Protein AF-A0A5C6BJ66-F1 (afdb_monomer_lite)

InterPro domains:
  IPR011040 Sialidase [PF13088] (2-115)
  IPR036278 Sialidase superfamily [SSF50939] (2-124)

pLDDT: mean 95.07, std 5.29, range [71.56, 98.81]

Radius of gyration: 14.82 Å;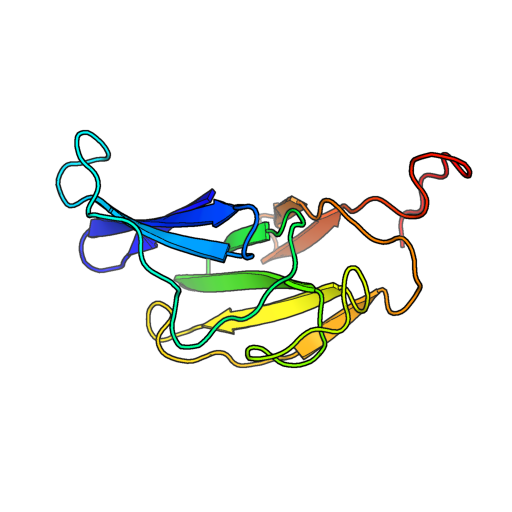 chains: 1; bounding box: 34×29×41 Å

Foldseek 3Di:
DWEQDPVRKIKDWDADQQGTWIWIDPPNPPDIDDIDRDQQADAHNADWEWYQAPVRKIKTWGADLGRHDHDHQAFTFIWIDPPRSPDTDGSHRPDGDPQKGDWYWDADPVRDIDIDIDHPVVPDVDDDDD

Sequence (130 aa):
MIVERKDGVLWMLARTRRGIMETFSKDDGHTWSTPVDPPEIRHPNARFHFRRLASGRILLVKHGDRIDAHDGRFKLSAWLSDDEGKSWKGGLVIEDRQGVSYPDGFQAPDGTIYISYDRYRATDGEILLT

Structure (mmCIF, N/CA/C/O backbone):
data_AF-A0A5C6BJ66-F1
#
_entry.id   AF-A0A5C6BJ66-F1
#
loop_
_atom_site.group_PDB
_atom_site.id
_atom_site.type_symbol
_atom_site.label_atom_id
_atom_site.label_alt_id
_atom_site.label_comp_id
_atom_site.label_asym_id
_atom_site.label_entity_id
_atom_site.label_seq_id
_atom_site.pdbx_PDB_ins_code
_atom_site.Cartn_x
_atom_site.Cartn_y
_atom_site.Cartn_z
_atom_site.occupancy
_atom_site.B_iso_or_equiv
_atom_site.auth_seq_id
_atom_site.auth_comp_id
_atom_site.auth_asym_id
_atom_site.auth_atom_id
_atom_site.pdbx_PDB_model_num
ATOM 1 N N . MET A 1 1 ? -3.767 7.957 1.063 1.00 90.56 1 MET A N 1
ATOM 2 C CA . MET A 1 1 ? -4.954 7.072 1.043 1.00 90.56 1 MET A CA 1
ATOM 3 C C . MET A 1 1 ? -5.269 6.689 2.467 1.00 90.56 1 MET A C 1
ATOM 5 O O . MET A 1 1 ? -4.336 6.624 3.259 1.00 90.56 1 MET A O 1
ATOM 9 N N . ILE A 1 2 ? -6.545 6.494 2.783 1.00 97.50 2 ILE A N 1
ATOM 10 C CA . ILE A 1 2 ? -7.027 6.317 4.153 1.00 97.50 2 ILE A CA 1
ATOM 11 C C . ILE A 1 2 ? -7.733 4.966 4.255 1.00 97.50 2 ILE A C 1
ATOM 13 O O . ILE A 1 2 ? -8.458 4.578 3.339 1.00 97.50 2 ILE A O 1
ATOM 17 N N . VAL A 1 3 ? -7.524 4.273 5.367 1.00 98.00 3 VAL A N 1
ATOM 18 C CA . VAL A 1 3 ? -8.310 3.117 5.792 1.00 98.00 3 VAL A CA 1
ATOM 19 C C . VAL A 1 3 ? -8.799 3.378 7.208 1.00 98.00 3 VAL A C 1
ATOM 21 O O . VAL A 1 3 ? -8.012 3.741 8.075 1.00 98.00 3 VAL A O 1
ATOM 24 N N . GLU A 1 4 ? -10.087 3.169 7.451 1.00 98.19 4 GLU A N 1
ATOM 25 C CA . GLU A 1 4 ? -10.622 3.109 8.808 1.00 98.19 4 GLU A CA 1
ATOM 26 C C . GLU A 1 4 ? -10.237 1.773 9.450 1.00 98.19 4 GLU A C 1
ATOM 28 O O . GLU A 1 4 ? -10.413 0.697 8.855 1.00 98.19 4 GLU A O 1
ATOM 33 N N . ARG A 1 5 ? -9.645 1.842 10.640 1.00 97.44 5 ARG A N 1
ATOM 34 C CA . ARG A 1 5 ? -9.279 0.690 11.461 1.00 97.44 5 ARG A CA 1
ATOM 35 C C . ARG A 1 5 ? -10.494 0.115 12.181 1.00 97.44 5 ARG A C 1
ATOM 37 O O . ARG A 1 5 ? -11.500 0.788 12.360 1.00 97.44 5 ARG A O 1
ATOM 44 N N . LYS A 1 6 ? -10.398 -1.133 12.647 1.00 97.06 6 LYS A N 1
ATOM 45 C CA . LYS A 1 6 ? -11.488 -1.783 13.414 1.00 97.06 6 LYS A CA 1
ATOM 46 C C . LYS A 1 6 ? -11.873 -1.045 14.705 1.00 97.06 6 LYS A C 1
ATOM 48 O O . LYS A 1 6 ? -12.953 -1.280 15.229 1.00 97.06 6 LYS A O 1
ATOM 53 N N . ASP A 1 7 ? -10.985 -0.202 15.223 1.00 97.06 7 ASP A N 1
ATOM 54 C CA . ASP A 1 7 ? -11.193 0.641 16.403 1.00 97.06 7 ASP A CA 1
ATOM 55 C C . ASP A 1 7 ? -11.734 2.047 16.061 1.00 97.06 7 ASP A C 1
ATOM 57 O O . ASP A 1 7 ? -11.792 2.898 16.944 1.00 97.06 7 ASP A O 1
ATOM 61 N N . GLY A 1 8 ? -12.116 2.303 14.802 1.00 97.69 8 GLY A N 1
ATOM 62 C CA . GLY A 1 8 ? -12.633 3.593 14.323 1.00 97.69 8 GLY A CA 1
ATOM 63 C C . GLY A 1 8 ? -11.552 4.631 14.004 1.00 97.69 8 GLY A C 1
ATOM 64 O O . GLY A 1 8 ? -11.852 5.709 13.503 1.00 97.69 8 GLY A O 1
ATOM 65 N N . VAL A 1 9 ? -10.271 4.333 14.253 1.00 98.50 9 VAL A N 1
ATOM 66 C CA . VAL A 1 9 ? -9.173 5.257 13.932 1.00 98.50 9 VAL A CA 1
ATOM 67 C C . VAL A 1 9 ? -8.954 5.296 12.420 1.00 98.50 9 VAL A C 1
ATOM 69 O O . VAL A 1 9 ? -8.728 4.262 11.786 1.00 98.50 9 VAL A O 1
ATOM 72 N N . LEU A 1 10 ? -8.926 6.489 11.829 1.00 98.75 10 LEU A N 1
ATOM 73 C CA . LEU A 1 10 ? -8.530 6.648 10.433 1.00 98.75 10 LEU A CA 1
ATOM 74 C C . LEU A 1 10 ? -7.008 6.570 10.325 1.00 98.75 10 LEU A C 1
ATOM 76 O O . LEU A 1 10 ? -6.290 7.374 10.916 1.00 98.75 10 LEU A O 1
ATOM 80 N N . TRP A 1 11 ? -6.506 5.624 9.541 1.00 98.62 11 TRP A N 1
ATOM 81 C CA . TRP A 1 11 ? -5.089 5.480 9.229 1.00 98.62 11 TRP A CA 1
ATOM 82 C C . TRP A 1 11 ? -4.818 5.954 7.808 1.00 98.62 11 TRP A C 1
ATOM 84 O O . TRP A 1 11 ? -5.327 5.390 6.837 1.00 98.62 11 TRP A O 1
ATOM 94 N N . MET A 1 12 ? -4.000 6.994 7.677 1.00 98.56 12 MET A N 1
ATOM 95 C CA . MET A 1 12 ? -3.538 7.489 6.393 1.00 98.56 12 MET A CA 1
ATOM 96 C C . MET A 1 12 ? -2.113 7.031 6.122 1.00 98.56 12 MET A C 1
ATOM 98 O O . MET A 1 12 ? -1.209 7.273 6.916 1.00 98.56 12 MET A O 1
ATOM 102 N N . LEU A 1 13 ? -1.906 6.500 4.922 1.00 98.31 13 LEU A N 1
ATOM 103 C CA . LEU A 1 13 ? -0.594 6.423 4.298 1.00 98.31 13 LEU A CA 1
ATOM 104 C C . LEU A 1 13 ? -0.467 7.528 3.243 1.00 98.31 13 LEU A C 1
ATOM 106 O O . LEU A 1 13 ? -1.305 7.648 2.335 1.00 98.31 13 LEU A O 1
ATOM 110 N N . ALA A 1 14 ? 0.595 8.325 3.340 1.00 97.69 14 ALA A N 1
ATOM 111 C CA . ALA A 1 14 ? 0.877 9.454 2.461 1.00 97.69 14 ALA A CA 1
ATOM 112 C C . ALA A 1 14 ? 2.225 9.289 1.747 1.00 97.69 14 ALA A C 1
ATOM 114 O O . ALA A 1 14 ? 3.217 8.852 2.328 1.00 97.69 14 ALA A O 1
ATOM 115 N N . ARG A 1 15 ? 2.270 9.667 0.466 1.00 97.31 15 ARG A N 1
ATOM 116 C CA . ARG A 1 15 ? 3.512 9.718 -0.312 1.00 97.31 15 ARG A CA 1
ATOM 117 C C . ARG A 1 15 ? 4.299 10.971 0.061 1.00 97.31 15 ARG A C 1
ATOM 119 O O . ARG A 1 15 ? 3.766 12.075 -0.001 1.00 97.31 15 ARG A O 1
ATOM 126 N N . THR A 1 16 ? 5.587 10.810 0.321 1.00 96.12 16 THR A N 1
ATOM 127 C CA . THR A 1 16 ? 6.533 11.899 0.586 1.00 96.12 16 THR A CA 1
ATOM 128 C C . THR A 1 16 ? 7.790 11.752 -0.276 1.00 96.12 16 THR A C 1
ATOM 130 O O . THR A 1 16 ? 7.935 10.799 -1.046 1.00 96.12 16 THR A O 1
ATOM 133 N N . ARG A 1 17 ? 8.739 12.690 -0.142 1.00 94.75 17 ARG A N 1
ATOM 134 C CA . ARG A 1 17 ? 10.058 12.566 -0.786 1.00 94.75 17 ARG A CA 1
ATOM 135 C C . ARG A 1 17 ? 10.885 11.390 -0.257 1.00 94.75 17 ARG A C 1
ATOM 137 O O . ARG A 1 17 ? 11.732 10.907 -0.998 1.00 94.75 17 ARG A O 1
ATOM 144 N N . ARG A 1 18 ? 10.622 10.933 0.973 1.00 91.25 18 ARG A N 1
ATOM 145 C CA . ARG A 1 18 ? 11.334 9.825 1.632 1.00 91.25 18 ARG A CA 1
ATOM 146 C C . ARG A 1 18 ? 10.679 8.457 1.420 1.00 91.25 18 ARG A C 1
ATOM 148 O O . ARG A 1 18 ? 11.261 7.456 1.806 1.00 91.25 18 ARG A O 1
ATOM 155 N N . GLY A 1 19 ? 9.498 8.417 0.803 1.00 95.69 19 GLY A N 1
ATOM 156 C CA . GLY A 1 19 ? 8.694 7.204 0.677 1.00 95.69 19 GLY A CA 1
ATOM 157 C C . GLY A 1 19 ? 7.316 7.373 1.300 1.00 95.69 19 GLY A C 1
ATOM 158 O O . GLY A 1 19 ? 6.745 8.467 1.256 1.00 95.69 19 GLY A O 1
ATOM 159 N N . ILE A 1 20 ? 6.774 6.296 1.860 1.00 97.75 20 ILE A N 1
ATOM 160 C CA . ILE A 1 20 ? 5.504 6.323 2.593 1.00 97.75 20 ILE A CA 1
ATOM 161 C C . ILE A 1 20 ? 5.748 6.830 4.012 1.00 97.75 20 ILE A C 1
ATOM 163 O O . ILE A 1 20 ? 6.668 6.371 4.674 1.00 97.75 20 ILE A O 1
ATOM 167 N N . MET A 1 21 ? 4.892 7.737 4.473 1.00 98.12 21 MET A N 1
ATOM 168 C CA . MET A 1 21 ? 4.730 8.061 5.889 1.00 98.12 21 MET A CA 1
ATOM 169 C C . MET A 1 21 ? 3.301 7.742 6.325 1.00 98.12 21 MET A C 1
ATOM 171 O O . MET A 1 21 ? 2.383 7.755 5.496 1.00 98.12 21 MET A O 1
ATOM 175 N N . GLU A 1 22 ? 3.113 7.485 7.613 1.00 98.25 22 GLU A N 1
ATOM 176 C CA . GLU A 1 22 ? 1.813 7.234 8.220 1.00 98.25 22 GLU A CA 1
ATOM 177 C C . GLU A 1 22 ? 1.393 8.327 9.199 1.00 98.25 22 GLU A C 1
ATOM 179 O O . GLU A 1 22 ? 2.220 8.965 9.849 1.00 98.25 22 GLU A O 1
ATOM 184 N N . THR A 1 23 ? 0.086 8.541 9.297 1.00 98.62 23 THR A N 1
ATOM 185 C CA . THR A 1 23 ? -0.543 9.411 10.292 1.00 98.62 23 THR A CA 1
ATOM 186 C C . THR A 1 23 ? -1.944 8.898 10.618 1.00 98.62 23 THR A C 1
ATOM 188 O O . THR A 1 23 ? -2.551 8.172 9.824 1.00 98.62 23 THR A O 1
ATOM 191 N N . PHE A 1 24 ? -2.448 9.249 11.798 1.00 98.69 24 PHE A N 1
ATOM 192 C CA . PHE A 1 24 ? -3.707 8.749 12.331 1.00 98.69 24 PHE A CA 1
ATOM 193 C C . PHE A 1 24 ? -4.616 9.897 12.757 1.00 98.69 24 PHE A C 1
ATOM 195 O O . PHE A 1 24 ? -4.144 10.872 13.342 1.00 98.69 24 PHE A O 1
ATOM 202 N N . SER A 1 25 ? -5.915 9.742 12.525 1.00 98.81 25 SER A N 1
ATOM 203 C CA . SER A 1 25 ? -6.956 10.606 13.078 1.00 98.81 25 SER A CA 1
ATOM 204 C C . SER A 1 25 ? -7.880 9.792 13.980 1.00 98.81 25 SER A C 1
ATOM 206 O O . SER A 1 25 ? -8.234 8.655 13.666 1.00 98.81 25 SER A O 1
ATOM 208 N N . LYS A 1 26 ? -8.242 10.381 15.122 1.00 98.69 26 LYS A N 1
ATOM 209 C CA . LYS A 1 26 ? -9.171 9.812 16.116 1.00 98.69 26 LYS A CA 1
ATOM 210 C C . LYS A 1 26 ? -10.480 10.605 16.208 1.00 98.69 26 LYS A C 1
ATOM 212 O O . LYS A 1 26 ? -11.254 10.399 17.133 1.00 98.69 26 LYS A O 1
ATOM 217 N N . ASP A 1 27 ? -10.660 11.554 15.301 1.00 98.38 27 ASP A N 1
ATOM 218 C CA . ASP A 1 27 ? -11.717 12.558 15.287 1.00 98.38 27 ASP A CA 1
ATOM 219 C C . ASP A 1 27 ? -12.231 12.749 13.854 1.00 98.38 27 ASP A C 1
ATOM 221 O O . ASP A 1 27 ? -12.291 13.862 13.343 1.00 98.38 27 ASP A O 1
ATOM 225 N N . ASP A 1 28 ? -12.532 11.641 13.171 1.00 97.31 28 ASP A N 1
ATOM 226 C CA . ASP A 1 28 ? -13.151 11.621 11.837 1.00 97.31 28 ASP A CA 1
ATOM 227 C C . ASP A 1 28 ? -12.420 12.452 10.763 1.00 97.31 28 ASP A C 1
ATOM 229 O O . ASP A 1 28 ? -13.001 12.935 9.792 1.00 97.31 28 ASP A O 1
ATOM 233 N N . GLY A 1 29 ? -11.103 12.595 10.909 1.00 98.06 29 GLY A N 1
ATOM 234 C CA . GLY A 1 29 ? -10.235 13.301 9.971 1.00 98.06 29 GLY A CA 1
ATOM 235 C C . GLY A 1 29 ? -10.080 14.795 10.245 1.00 98.06 29 GLY A C 1
ATOM 236 O O . GLY A 1 29 ? -9.420 15.465 9.443 1.00 98.06 29 GLY A O 1
ATOM 237 N N . HIS A 1 30 ? -10.633 15.322 11.345 1.00 98.25 30 HIS A N 1
ATOM 238 C CA . HIS A 1 30 ? -10.481 16.728 11.728 1.00 98.25 30 HIS A CA 1
ATOM 239 C C . HIS A 1 30 ? -9.033 17.077 12.082 1.00 98.25 30 HIS A C 1
ATOM 241 O O . HIS A 1 30 ? -8.518 18.104 11.631 1.00 98.25 30 HIS A O 1
ATOM 247 N N . THR A 1 31 ? -8.356 16.219 12.846 1.00 98.62 31 THR A N 1
ATOM 248 C CA . THR A 1 31 ? -6.939 16.368 13.177 1.00 98.62 31 THR A CA 1
ATOM 249 C C . THR A 1 31 ? -6.167 15.083 12.913 1.00 98.62 31 THR A C 1
ATOM 251 O O . THR A 1 31 ? -6.710 13.982 12.867 1.00 98.62 31 THR A O 1
ATOM 254 N N . TRP A 1 32 ? -4.861 15.234 12.698 1.00 98.75 32 TRP A N 1
ATOM 255 C CA . TRP A 1 32 ? -3.966 14.142 12.336 1.00 98.75 32 TRP A CA 1
ATOM 256 C C . TRP A 1 32 ? -2.728 14.181 13.223 1.00 98.75 32 TRP A C 1
ATOM 258 O O . TRP A 1 32 ? -2.182 15.252 13.499 1.00 98.75 32 TRP A O 1
ATOM 268 N N . SER A 1 33 ? -2.269 13.015 13.670 1.00 98.69 33 SER A N 1
ATOM 269 C CA . SER A 1 33 ? -1.033 12.899 14.439 1.00 98.69 33 SER A CA 1
ATOM 270 C C . SER A 1 33 ? 0.173 13.349 13.612 1.00 98.69 33 SER A C 1
ATOM 272 O O . SER A 1 33 ? 0.170 13.259 12.381 1.00 98.69 33 SER A O 1
ATOM 274 N N . THR A 1 34 ? 1.253 13.762 14.278 1.00 98.38 34 THR A N 1
ATOM 275 C CA . THR A 1 34 ? 2.535 14.004 13.604 1.00 98.38 34 THR A CA 1
ATOM 276 C C . THR A 1 34 ? 2.904 12.793 12.738 1.00 98.38 34 THR A C 1
ATOM 278 O O . THR A 1 34 ? 2.932 11.678 13.267 1.00 98.38 34 THR A O 1
ATOM 281 N N . PRO A 1 35 ? 3.154 12.971 11.426 1.00 97.94 35 PRO A N 1
ATOM 282 C CA . PRO A 1 35 ?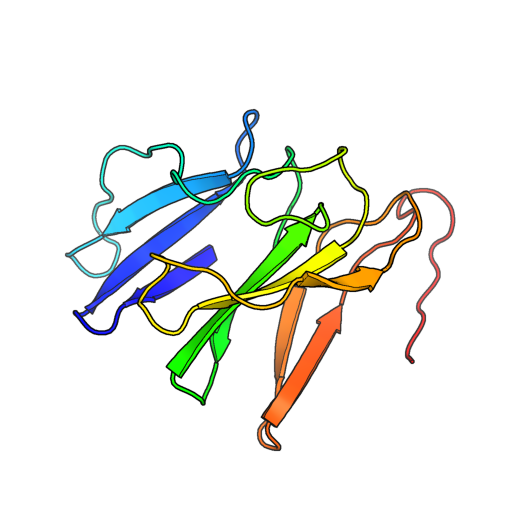 3.473 11.852 10.553 1.00 97.94 35 PRO A CA 1
ATOM 283 C C . PRO A 1 35 ? 4.796 11.183 10.927 1.00 97.94 35 PRO A C 1
ATOM 285 O O . PRO A 1 35 ? 5.780 11.869 11.217 1.00 97.94 35 PRO A O 1
ATOM 288 N N . VAL A 1 36 ? 4.844 9.856 10.842 1.00 97.88 36 VAL A N 1
ATOM 289 C CA . VAL A 1 36 ? 6.040 9.041 11.114 1.00 97.88 36 VAL A CA 1
ATOM 290 C C . VAL A 1 36 ? 6.317 8.072 9.967 1.00 97.88 36 VAL A C 1
ATOM 292 O O . VAL A 1 36 ? 5.463 7.849 9.110 1.00 97.88 36 VAL A O 1
ATOM 295 N N . ASP A 1 37 ? 7.527 7.519 9.912 1.00 96.50 37 ASP A N 1
ATOM 296 C CA . ASP A 1 37 ? 7.832 6.435 8.979 1.00 96.50 37 ASP A CA 1
ATOM 297 C C . ASP A 1 37 ? 7.188 5.134 9.500 1.00 96.50 37 ASP A C 1
ATOM 299 O O . ASP A 1 37 ? 7.460 4.755 10.643 1.00 96.50 37 ASP A O 1
ATOM 303 N N . PRO A 1 38 ? 6.355 4.430 8.708 1.00 96.19 38 PRO A N 1
ATOM 304 C CA . PRO A 1 38 ? 5.816 3.141 9.119 1.00 96.19 38 PRO A CA 1
ATOM 305 C C . PRO A 1 38 ? 6.976 2.143 9.279 1.00 96.19 38 PRO A C 1
ATOM 307 O O . PRO A 1 38 ? 7.812 2.025 8.372 1.00 96.19 38 PRO A O 1
ATOM 310 N N . PRO A 1 39 ? 7.071 1.415 10.402 1.00 93.50 39 PRO A N 1
ATOM 311 C CA . PRO A 1 39 ? 8.223 0.556 10.674 1.00 93.50 39 PRO A CA 1
ATOM 312 C C . PRO A 1 39 ? 8.349 -0.589 9.660 1.00 93.50 39 PRO A C 1
ATOM 314 O O . PRO A 1 39 ? 9.452 -0.853 9.186 1.00 93.50 39 PRO A O 1
ATOM 317 N N . GLU A 1 40 ? 7.220 -1.179 9.257 1.00 96.38 40 GLU A N 1
ATOM 318 C CA . GLU A 1 40 ? 7.162 -2.388 8.422 1.00 96.38 40 GLU A CA 1
ATOM 319 C C . GLU A 1 40 ? 7.309 -2.131 6.916 1.00 96.38 40 GLU A C 1
ATOM 321 O O . GLU A 1 40 ? 7.571 -3.055 6.149 1.00 96.38 40 GLU A O 1
ATOM 326 N N . ILE A 1 41 ? 7.099 -0.890 6.460 1.00 97.62 41 ILE A N 1
ATOM 327 C CA . ILE A 1 41 ? 6.938 -0.586 5.033 1.00 97.62 41 ILE A CA 1
ATOM 328 C C . ILE A 1 41 ? 8.095 0.283 4.545 1.00 97.62 41 ILE A C 1
ATOM 330 O O . ILE A 1 41 ? 8.354 1.374 5.066 1.00 97.62 41 ILE A O 1
ATOM 334 N N . ARG A 1 42 ? 8.756 -0.154 3.470 1.00 97.62 42 ARG A N 1
ATOM 335 C CA . ARG A 1 42 ? 9.640 0.701 2.664 1.00 97.62 42 ARG A CA 1
ATOM 336 C C . ARG A 1 42 ? 9.096 0.816 1.253 1.00 97.62 42 ARG A C 1
ATOM 338 O O . ARG A 1 42 ? 8.686 -0.163 0.638 1.00 97.62 42 ARG A O 1
ATOM 345 N N . HIS A 1 43 ? 9.087 2.038 0.732 1.00 97.44 43 HIS A N 1
ATOM 346 C CA . HIS A 1 43 ? 8.549 2.341 -0.593 1.00 97.44 43 HIS A CA 1
ATOM 347 C C . HIS A 1 43 ? 9.258 3.569 -1.178 1.00 97.44 43 HIS A C 1
ATOM 349 O O . HIS A 1 43 ? 9.535 4.503 -0.423 1.00 97.44 43 HIS A O 1
ATOM 355 N N . PRO A 1 44 ? 9.536 3.619 -2.493 1.00 96.19 44 PRO A N 1
ATOM 356 C CA . PRO A 1 44 ? 10.155 4.782 -3.118 1.00 96.19 44 PRO A CA 1
ATOM 357 C C . PRO A 1 44 ? 9.213 5.996 -3.123 1.00 96.19 44 PRO A C 1
ATOM 359 O O . PRO A 1 44 ? 8.030 5.919 -2.796 1.00 96.19 44 PRO A O 1
ATOM 362 N N . ASN A 1 45 ? 9.701 7.140 -3.608 1.00 95.62 45 ASN A N 1
ATOM 363 C CA . ASN A 1 45 ? 8.855 8.291 -3.937 1.00 95.62 45 ASN A CA 1
ATOM 364 C C . ASN A 1 45 ? 7.975 7.995 -5.179 1.00 95.62 45 ASN A C 1
ATOM 366 O O . ASN A 1 45 ? 8.219 8.475 -6.297 1.00 95.62 45 ASN A O 1
ATOM 370 N N . ALA A 1 46 ? 6.940 7.180 -4.983 1.00 94.88 46 ALA A N 1
ATOM 371 C CA . ALA A 1 46 ? 5.958 6.763 -5.976 1.00 94.88 46 ALA A CA 1
ATOM 372 C C . ALA A 1 46 ? 4.571 6.617 -5.336 1.00 94.88 46 ALA A C 1
ATOM 374 O O . ALA A 1 46 ? 4.443 6.456 -4.123 1.00 94.88 46 ALA A O 1
ATOM 375 N N . ARG A 1 47 ? 3.513 6.683 -6.150 1.00 95.88 47 ARG A N 1
ATOM 376 C CA . ARG A 1 47 ? 2.164 6.317 -5.696 1.00 95.88 47 ARG A CA 1
ATOM 377 C C . ARG A 1 47 ? 2.115 4.809 -5.403 1.00 95.88 47 ARG A C 1
ATOM 379 O O . ARG A 1 47 ? 2.882 4.040 -5.973 1.00 95.88 47 ARG A O 1
ATOM 386 N N . PHE A 1 48 ? 1.226 4.442 -4.498 1.00 97.62 48 PHE A N 1
ATOM 387 C CA . PHE A 1 48 ? 0.882 3.090 -4.062 1.00 97.62 48 PHE A CA 1
ATOM 388 C C . PHE A 1 48 ? -0.656 3.002 -4.036 1.00 97.62 48 PHE A C 1
ATOM 390 O O . PHE A 1 48 ? -1.309 4.031 -4.237 1.00 97.62 48 PHE A O 1
ATOM 397 N N . HIS A 1 49 ? -1.229 1.822 -3.794 1.00 98.19 49 HIS A N 1
ATOM 398 C CA . HIS A 1 49 ? -2.669 1.640 -3.562 1.00 98.19 49 HIS A CA 1
ATOM 399 C C . HIS A 1 49 ? -2.899 1.000 -2.186 1.00 98.19 49 HIS A C 1
ATOM 401 O O . HIS A 1 49 ? -2.158 0.103 -1.799 1.00 98.19 49 HIS A O 1
ATOM 407 N N . PHE A 1 50 ? -3.875 1.486 -1.419 1.00 98.25 50 PHE A N 1
ATOM 408 C CA . PHE A 1 50 ? -4.081 1.094 -0.023 1.00 98.25 50 PHE A CA 1
ATOM 409 C C . PHE A 1 50 ? -5.565 1.155 0.338 1.00 98.25 50 PHE A C 1
ATOM 411 O O . PHE A 1 50 ? -6.162 2.232 0.261 1.00 98.25 50 PHE A O 1
ATOM 418 N N . ARG A 1 51 ? -6.161 0.016 0.713 1.00 97.44 51 ARG A N 1
ATOM 419 C CA . ARG A 1 51 ? -7.596 -0.068 1.031 1.00 97.44 51 ARG A CA 1
ATOM 420 C C . ARG A 1 51 ? -7.954 -1.239 1.937 1.00 97.44 51 ARG A C 1
ATOM 422 O O . ARG A 1 51 ? -7.256 -2.248 1.962 1.00 97.44 51 ARG A O 1
ATOM 429 N N . ARG A 1 52 ? -9.119 -1.163 2.582 1.00 98.00 52 ARG A N 1
ATOM 430 C CA . ARG A 1 52 ? -9.773 -2.333 3.180 1.00 98.00 52 ARG A CA 1
ATOM 431 C C . ARG A 1 52 ? -10.565 -3.099 2.112 1.00 98.00 52 ARG A C 1
ATOM 433 O O . ARG A 1 52 ? -11.188 -2.500 1.229 1.00 98.00 52 ARG A O 1
ATOM 440 N N . LEU A 1 53 ? -10.498 -4.423 2.178 1.00 97.94 53 LEU A N 1
ATOM 441 C CA . LEU A 1 53 ? -11.275 -5.352 1.357 1.00 97.94 53 LEU A CA 1
ATOM 442 C C . LEU A 1 53 ? -12.540 -5.792 2.102 1.00 97.94 53 LEU A C 1
ATOM 444 O O . LEU A 1 53 ? -12.583 -5.741 3.330 1.00 97.94 53 LEU A O 1
ATOM 448 N N . ALA A 1 54 ? -13.525 -6.329 1.380 1.00 97.62 54 ALA A N 1
ATOM 449 C CA . ALA A 1 54 ? -14.756 -6.883 1.956 1.00 97.62 54 ALA A CA 1
ATOM 450 C C . ALA A 1 54 ? -14.489 -8.003 2.981 1.00 97.62 54 ALA A C 1
ATOM 452 O O . ALA A 1 54 ? -15.242 -8.177 3.930 1.00 97.62 54 ALA A O 1
ATOM 453 N N . SER A 1 55 ? -13.363 -8.717 2.848 1.00 96.94 55 SER A N 1
ATOM 454 C CA . SER A 1 55 ? -12.911 -9.708 3.842 1.00 96.94 55 SER A CA 1
ATOM 455 C C . SER A 1 55 ? -12.446 -9.111 5.180 1.00 96.94 55 SER A C 1
ATOM 457 O O . SER A 1 55 ? -12.047 -9.849 6.075 1.00 96.94 55 SER A O 1
ATOM 459 N N . GLY A 1 56 ? -12.396 -7.784 5.304 1.00 97.38 56 GLY A N 1
ATOM 460 C CA . GLY A 1 56 ? -11.854 -7.075 6.461 1.00 97.38 56 GLY A CA 1
ATOM 461 C C . GLY A 1 56 ? -10.330 -6.929 6.458 1.00 97.38 56 GLY A C 1
ATOM 462 O O . GLY A 1 56 ? -9.814 -6.138 7.241 1.00 97.38 56 GLY A O 1
ATOM 463 N N . ARG A 1 57 ? -9.603 -7.627 5.577 1.00 98.06 57 ARG A N 1
ATOM 464 C CA . ARG A 1 57 ? -8.149 -7.464 5.390 1.00 98.06 57 ARG A CA 1
ATOM 465 C C . ARG A 1 57 ? -7.809 -6.136 4.715 1.00 98.06 57 ARG A C 1
ATOM 467 O O . ARG A 1 57 ? -8.605 -5.611 3.934 1.00 98.06 57 ARG A O 1
ATOM 474 N N . ILE A 1 58 ? -6.613 -5.626 4.978 1.00 98.56 58 ILE A N 1
ATOM 475 C CA . ILE A 1 58 ? -6.063 -4.436 4.323 1.00 98.56 58 ILE A CA 1
ATOM 476 C C . ILE A 1 58 ? -5.181 -4.885 3.157 1.00 98.56 58 ILE A C 1
ATOM 478 O O . ILE A 1 58 ? -4.291 -5.707 3.346 1.00 98.56 58 ILE A O 1
ATOM 482 N N . LEU A 1 59 ? -5.429 -4.346 1.966 1.00 98.50 59 LEU A N 1
ATOM 483 C CA . LEU A 1 59 ? -4.606 -4.510 0.773 1.00 98.50 59 LEU A CA 1
ATOM 484 C C . LEU A 1 59 ? -3.657 -3.319 0.633 1.00 98.50 59 LEU A C 1
ATOM 486 O O . LEU A 1 59 ? -4.106 -2.171 0.628 1.00 98.50 59 LEU A O 1
ATOM 490 N N . LEU A 1 60 ? -2.372 -3.606 0.439 1.00 98.56 60 LEU A N 1
ATOM 491 C CA . LEU A 1 60 ? -1.355 -2.655 0.003 1.00 98.56 60 LEU A CA 1
ATOM 492 C C . LEU A 1 60 ? -0.755 -3.132 -1.318 1.00 98.56 60 LEU A C 1
ATOM 494 O O . LEU A 1 60 ? -0.238 -4.242 -1.406 1.00 98.56 60 LEU A O 1
ATOM 498 N N . VAL A 1 61 ? -0.773 -2.266 -2.326 1.00 98.38 61 VAL A N 1
ATOM 499 C CA . VAL A 1 61 ? -0.015 -2.442 -3.564 1.00 98.38 61 VAL A CA 1
ATOM 500 C C . VAL A 1 61 ? 1.108 -1.414 -3.591 1.00 98.38 61 VAL A C 1
ATOM 502 O O . VAL A 1 61 ? 0.847 -0.207 -3.610 1.00 98.38 61 VAL A O 1
ATOM 505 N N . LYS A 1 62 ? 2.355 -1.883 -3.582 1.00 97.44 62 LYS A N 1
ATOM 506 C CA . LYS A 1 62 ? 3.575 -1.059 -3.498 1.00 97.44 62 LYS A CA 1
ATOM 507 C C . LYS A 1 62 ? 4.656 -1.565 -4.452 1.00 97.44 62 LYS A C 1
ATOM 509 O O . LYS A 1 62 ? 4.535 -2.647 -5.014 1.00 97.44 62 LYS A O 1
ATOM 514 N N . HIS A 1 63 ? 5.727 -0.793 -4.617 1.00 97.31 63 HIS A N 1
ATOM 515 C CA . HIS A 1 63 ? 6.915 -1.224 -5.362 1.00 97.31 63 HIS A CA 1
ATOM 516 C C . HIS A 1 63 ? 7.852 -2.042 -4.475 1.00 97.31 63 HIS A C 1
ATOM 518 O O . HIS A 1 63 ? 7.982 -1.743 -3.290 1.00 97.31 63 HIS A O 1
ATOM 524 N N . GLY A 1 64 ? 8.524 -3.040 -5.042 1.00 96.00 64 GLY A N 1
ATOM 525 C CA . GLY A 1 64 ? 9.388 -4.002 -4.355 1.00 96.00 64 GLY A CA 1
ATOM 526 C C . GLY A 1 64 ? 8.672 -5.314 -4.027 1.00 96.00 64 GLY A C 1
ATOM 527 O O . GLY A 1 64 ? 7.497 -5.312 -3.676 1.00 96.00 64 GLY A O 1
ATOM 528 N N . ASP A 1 65 ? 9.390 -6.430 -4.092 1.00 95.44 65 ASP A N 1
ATOM 529 C CA . ASP A 1 65 ? 8.935 -7.796 -3.766 1.00 95.44 65 ASP A CA 1
ATOM 530 C C . ASP A 1 65 ? 9.108 -8.178 -2.288 1.00 95.44 65 ASP A C 1
ATOM 532 O O . ASP A 1 65 ? 8.772 -9.286 -1.880 1.00 95.44 65 ASP A O 1
ATOM 536 N N . ARG A 1 66 ? 9.563 -7.236 -1.461 1.00 97.12 66 ARG A N 1
ATOM 537 C CA . ARG A 1 66 ? 9.582 -7.334 0.001 1.00 97.12 66 ARG A CA 1
ATOM 538 C C . ARG A 1 66 ? 8.825 -6.170 0.617 1.00 97.12 66 ARG A C 1
ATOM 540 O O . ARG A 1 66 ? 8.865 -5.071 0.071 1.00 97.12 66 ARG A O 1
ATOM 547 N N . ILE A 1 67 ? 8.153 -6.373 1.747 1.00 97.50 67 ILE A N 1
ATOM 548 C CA . ILE A 1 67 ? 7.413 -5.295 2.428 1.00 97.50 67 ILE A CA 1
ATOM 549 C C . ILE A 1 67 ? 8.351 -4.173 2.918 1.00 97.50 67 ILE A C 1
ATOM 551 O O . ILE A 1 67 ? 8.043 -2.989 2.770 1.00 97.50 67 ILE A O 1
ATOM 555 N N . ASP A 1 68 ? 9.539 -4.562 3.382 1.00 97.19 68 ASP A N 1
ATOM 556 C CA . ASP A 1 68 ? 10.555 -3.745 4.048 1.00 97.19 68 ASP A CA 1
ATOM 557 C C . ASP A 1 68 ? 11.676 -3.262 3.111 1.00 97.19 68 ASP A C 1
ATOM 559 O O . ASP A 1 68 ? 12.666 -2.696 3.571 1.00 97.19 68 ASP A O 1
ATOM 563 N N . ALA A 1 69 ? 11.554 -3.470 1.797 1.00 96.81 69 ALA A N 1
ATOM 564 C CA . ALA A 1 69 ? 12.563 -3.050 0.828 1.00 96.81 69 ALA A CA 1
ATOM 565 C C . ALA A 1 69 ? 11.966 -2.735 -0.553 1.00 96.81 69 ALA A C 1
ATOM 567 O O . ALA A 1 69 ? 10.858 -3.148 -0.901 1.00 96.81 69 ALA A O 1
ATOM 568 N N . HIS A 1 70 ? 12.733 -2.005 -1.363 1.00 95.69 70 HIS A N 1
ATOM 569 C CA . HIS A 1 70 ? 12.415 -1.728 -2.760 1.00 95.69 70 HIS A CA 1
ATOM 570 C C . HIS A 1 70 ? 13.683 -1.460 -3.573 1.00 95.69 70 HIS A C 1
ATOM 572 O O . HIS A 1 70 ? 14.691 -1.020 -3.024 1.00 95.69 70 HIS A O 1
ATOM 578 N N . ASP A 1 71 ? 13.575 -1.566 -4.896 1.00 94.06 71 ASP A N 1
ATOM 579 C CA . ASP A 1 71 ? 14.615 -1.156 -5.849 1.00 94.06 71 ASP A CA 1
ATOM 580 C C . ASP A 1 71 ? 14.080 -0.078 -6.811 1.00 94.06 71 ASP A C 1
ATOM 582 O O . ASP A 1 71 ? 13.984 -0.234 -8.026 1.00 94.06 71 ASP A O 1
ATOM 586 N N . GLY A 1 72 ? 13.577 1.016 -6.233 1.00 93.25 72 GLY A N 1
ATOM 587 C CA . GLY A 1 72 ? 12.939 2.091 -6.983 1.00 93.25 72 GLY A CA 1
ATOM 588 C C . GLY A 1 72 ? 11.562 1.693 -7.519 1.00 93.25 72 GLY A C 1
ATOM 589 O O . GLY A 1 72 ? 10.809 0.968 -6.872 1.00 93.25 72 GLY A O 1
ATOM 590 N N . ARG A 1 73 ? 11.196 2.220 -8.693 1.00 93.19 73 ARG A N 1
ATOM 591 C CA . ARG A 1 73 ? 9.890 1.979 -9.336 1.00 93.19 73 ARG A CA 1
ATOM 592 C C . ARG A 1 73 ? 9.896 0.676 -10.137 1.00 93.19 73 ARG A C 1
ATOM 594 O O . ARG A 1 73 ? 9.692 0.676 -11.350 1.00 93.19 73 ARG A O 1
ATOM 601 N N . PHE A 1 74 ? 10.163 -0.413 -9.430 1.00 93.06 74 PHE A N 1
ATOM 602 C CA . PHE A 1 74 ? 10.298 -1.761 -9.964 1.00 93.06 74 PHE A CA 1
ATOM 603 C C . PHE A 1 74 ? 9.499 -2.751 -9.111 1.00 93.06 74 PHE A C 1
ATOM 605 O O . PHE A 1 74 ? 9.341 -2.525 -7.908 1.00 93.06 74 PHE A O 1
ATOM 612 N N . LYS A 1 75 ? 8.991 -3.821 -9.735 1.00 94.38 75 LYS A N 1
ATOM 613 C CA . LYS A 1 75 ? 8.183 -4.880 -9.103 1.00 94.38 75 LYS A CA 1
ATOM 614 C C . LYS A 1 75 ? 6.980 -4.345 -8.328 1.00 94.38 75 LYS A C 1
ATOM 616 O O . LYS A 1 75 ? 7.041 -4.161 -7.113 1.00 94.38 75 LYS A O 1
ATOM 621 N N . LEU A 1 76 ? 5.877 -4.091 -9.021 1.00 97.19 76 LEU A N 1
ATOM 622 C CA . LEU A 1 76 ? 4.621 -3.749 -8.363 1.00 97.19 76 LEU A CA 1
ATOM 623 C C . LEU A 1 76 ? 4.033 -5.018 -7.734 1.00 97.19 76 LEU A C 1
ATOM 625 O O . LEU A 1 76 ? 3.809 -5.999 -8.438 1.00 97.19 76 LEU A O 1
ATOM 629 N N . SER A 1 77 ? 3.797 -5.020 -6.424 1.00 97.94 77 SER A N 1
ATOM 630 C CA . SER A 1 77 ? 3.375 -6.217 -5.692 1.00 97.94 77 SER A CA 1
ATOM 631 C C . SER A 1 77 ? 2.238 -5.951 -4.709 1.00 97.94 77 SER A C 1
ATOM 633 O O . SER A 1 77 ? 2.116 -4.849 -4.166 1.00 97.94 77 SER A O 1
ATOM 635 N N . ALA A 1 78 ? 1.408 -6.972 -4.480 1.00 98.38 78 ALA A N 1
ATOM 636 C CA . ALA A 1 78 ? 0.280 -6.952 -3.552 1.00 98.38 78 ALA A CA 1
ATOM 637 C C . ALA A 1 78 ? 0.587 -7.662 -2.225 1.00 98.38 78 ALA A C 1
ATOM 639 O O . ALA A 1 78 ? 1.126 -8.775 -2.188 1.00 98.38 78 ALA A O 1
ATOM 640 N N . TRP A 1 79 ? 0.152 -7.024 -1.140 1.00 98.62 79 TRP A N 1
ATOM 641 C CA . TRP A 1 79 ? 0.322 -7.458 0.243 1.00 98.62 79 TRP A CA 1
ATOM 642 C C . TRP A 1 79 ? -0.995 -7.348 1.001 1.00 98.62 79 TRP A C 1
ATOM 644 O O . TRP A 1 79 ? -1.758 -6.401 0.804 1.00 98.62 79 TRP A O 1
ATOM 654 N N . LEU A 1 80 ? -1.242 -8.299 1.895 1.00 98.50 80 LEU A N 1
ATOM 655 C CA . LEU A 1 80 ? -2.415 -8.340 2.755 1.00 98.50 80 LEU A CA 1
ATOM 656 C C . LEU A 1 80 ?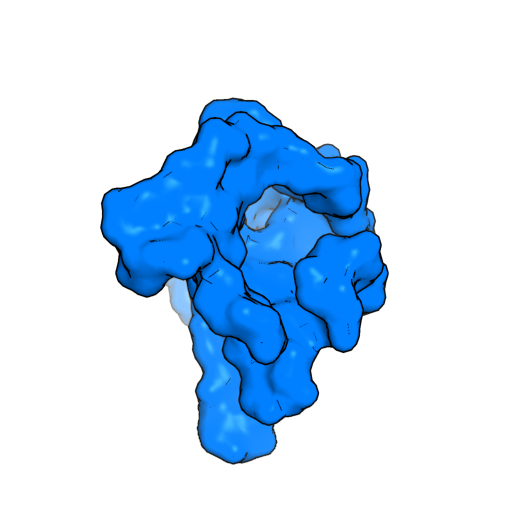 -2.005 -8.276 4.222 1.00 98.50 80 LEU A C 1
ATOM 658 O O . LEU A 1 80 ? -1.107 -9.000 4.644 1.00 98.50 80 LEU A O 1
ATOM 662 N N . SER A 1 81 ? -2.721 -7.478 5.003 1.00 98.50 81 SER A N 1
ATOM 663 C CA . SER A 1 81 ? -2.662 -7.503 6.464 1.00 98.50 81 SER A CA 1
ATOM 664 C C . SER A 1 81 ? -4.018 -7.919 7.035 1.00 98.50 81 SER A C 1
ATOM 666 O O . SER A 1 81 ? -5.071 -7.440 6.596 1.00 98.50 81 SER A O 1
ATOM 668 N N . ASP A 1 82 ? -3.999 -8.834 8.002 1.00 98.12 82 ASP A N 1
ATOM 669 C CA . ASP A 1 82 ? -5.152 -9.280 8.794 1.00 98.12 82 ASP A CA 1
ATOM 670 C C . ASP A 1 82 ? -5.148 -8.724 10.234 1.00 98.12 82 ASP A C 1
ATOM 672 O O . ASP A 1 82 ? -6.108 -8.937 10.980 1.00 98.12 82 ASP A O 1
ATOM 676 N N . ASP A 1 83 ? -4.125 -7.945 10.598 1.00 97.62 83 ASP A N 1
ATOM 677 C CA . ASP A 1 83 ? -3.829 -7.471 11.955 1.00 97.62 83 ASP A CA 1
ATOM 678 C C . ASP A 1 83 ? -3.664 -5.941 12.059 1.00 97.62 83 ASP A C 1
ATOM 680 O O . ASP A 1 83 ? -2.926 -5.433 12.906 1.00 97.62 83 ASP A O 1
ATOM 684 N N . GLU A 1 84 ? -4.404 -5.200 11.228 1.00 97.31 84 GLU A N 1
ATOM 685 C CA . GLU A 1 84 ? -4.421 -3.727 11.199 1.00 97.31 84 GLU A CA 1
ATOM 686 C C . GLU A 1 84 ? -3.050 -3.103 10.871 1.00 97.31 84 GLU A C 1
ATOM 688 O O . GLU A 1 84 ? -2.686 -2.057 11.404 1.00 97.31 84 GLU A O 1
ATOM 693 N N . GLY A 1 85 ? -2.299 -3.739 9.968 1.00 96.56 85 GLY A N 1
ATOM 694 C CA . GLY A 1 85 ? -1.044 -3.225 9.417 1.00 96.56 85 GLY A CA 1
ATOM 695 C C . GLY A 1 85 ? 0.216 -3.591 10.197 1.00 96.56 85 GLY A C 1
ATOM 696 O O . GLY A 1 85 ? 1.292 -3.133 9.815 1.00 96.56 85 GLY A O 1
ATOM 697 N N . LYS A 1 86 ? 0.097 -4.400 11.259 1.00 96.19 86 LYS A N 1
ATOM 698 C CA . LYS A 1 86 ? 1.234 -4.829 12.092 1.00 96.19 86 LYS A CA 1
ATOM 699 C C . LYS A 1 86 ? 2.114 -5.856 11.389 1.00 96.19 86 LYS A C 1
ATOM 701 O O . LYS A 1 86 ? 3.319 -5.861 11.603 1.00 96.19 86 LYS A O 1
ATOM 706 N N . SER A 1 87 ? 1.529 -6.715 10.561 1.00 97.75 87 SER A N 1
ATOM 707 C CA . SER A 1 87 ? 2.252 -7.649 9.708 1.00 97.75 87 SER A CA 1
ATOM 708 C C . SER A 1 87 ? 1.614 -7.745 8.326 1.00 97.75 87 SER A C 1
ATOM 710 O O . SER A 1 87 ? 0.442 -7.418 8.113 1.00 97.75 87 SER A O 1
ATOM 712 N N . TRP A 1 88 ? 2.422 -8.181 7.361 1.00 98.38 88 TRP A N 1
ATOM 713 C CA . TRP A 1 88 ? 2.049 -8.243 5.955 1.00 98.38 88 TRP A CA 1
ATOM 714 C C . TRP A 1 88 ? 2.396 -9.609 5.373 1.00 98.38 88 TRP A C 1
ATOM 716 O O . TRP A 1 88 ? 3.523 -10.087 5.486 1.00 98.38 88 TRP A O 1
ATOM 726 N N . LYS A 1 89 ? 1.416 -10.233 4.723 1.00 97.25 89 LYS A N 1
ATOM 727 C CA . LYS A 1 89 ? 1.526 -11.518 4.025 1.00 97.25 89 LYS A CA 1
ATOM 728 C C . LYS A 1 89 ? 1.353 -11.292 2.526 1.00 97.25 89 LYS A C 1
ATOM 730 O O . LYS A 1 89 ? 0.621 -10.394 2.113 1.00 97.25 89 LYS A O 1
ATOM 735 N N . GLY A 1 90 ? 1.974 -12.129 1.703 1.00 93.00 90 GLY A N 1
ATOM 736 C CA . GLY A 1 90 ? 1.871 -12.036 0.246 1.00 93.00 90 GLY A CA 1
ATOM 737 C C . GLY A 1 90 ? 3.207 -11.699 -0.402 1.00 93.00 90 GLY A C 1
ATOM 738 O O . GLY A 1 90 ? 4.190 -12.385 -0.137 1.00 93.00 90 GLY A O 1
ATOM 739 N N . GLY A 1 91 ? 3.216 -10.693 -1.278 1.00 91.44 91 GLY A N 1
ATOM 740 C CA . GLY A 1 91 ? 4.320 -10.444 -2.210 1.00 91.44 91 GLY A CA 1
ATOM 741 C C . GLY A 1 91 ? 4.032 -10.960 -3.619 1.00 91.44 91 GLY A C 1
ATOM 742 O O . GLY A 1 91 ? 4.958 -11.243 -4.374 1.00 91.44 91 GLY A O 1
ATOM 743 N N . LEU A 1 92 ? 2.748 -11.078 -3.987 1.00 96.94 92 LEU A N 1
ATOM 744 C CA . LEU A 1 92 ? 2.352 -11.381 -5.360 1.00 96.94 92 LEU A CA 1
ATOM 745 C C . LEU A 1 92 ? 2.815 -10.233 -6.258 1.00 96.94 92 LEU A C 1
ATOM 747 O O . LEU A 1 92 ? 2.273 -9.132 -6.166 1.00 96.94 92 LEU A O 1
ATOM 751 N N . VAL A 1 93 ? 3.811 -10.483 -7.103 1.00 96.75 93 VAL A N 1
ATOM 752 C CA . VAL A 1 93 ? 4.270 -9.515 -8.101 1.00 96.75 93 VAL A CA 1
ATOM 753 C C . VAL A 1 93 ? 3.231 -9.460 -9.219 1.00 96.75 93 VAL A C 1
ATOM 755 O O . VAL A 1 93 ? 3.018 -10.440 -9.922 1.00 96.75 93 VAL A O 1
ATOM 758 N N . ILE A 1 94 ? 2.559 -8.316 -9.332 1.00 95.12 94 ILE A N 1
ATOM 759 C CA . ILE A 1 94 ? 1.549 -8.015 -10.357 1.00 95.12 94 ILE A CA 1
ATOM 760 C C . ILE A 1 94 ? 2.239 -7.659 -11.674 1.00 95.12 94 ILE A C 1
ATOM 762 O O . ILE A 1 94 ? 1.743 -7.967 -12.751 1.00 95.12 94 ILE A O 1
ATOM 766 N N . GLU A 1 95 ? 3.376 -6.975 -11.576 1.00 93.50 95 GLU A N 1
ATOM 767 C CA . GLU A 1 95 ? 4.119 -6.473 -12.719 1.00 93.50 95 GLU A CA 1
ATOM 768 C C . GLU A 1 95 ? 5.601 -6.395 -12.350 1.00 93.50 95 GLU A C 1
ATOM 770 O O . GLU A 1 95 ? 5.977 -5.726 -11.380 1.00 93.50 95 GLU A O 1
ATOM 775 N N . ASP A 1 96 ? 6.439 -7.081 -13.118 1.00 93.50 96 ASP A N 1
ATOM 776 C CA . ASP A 1 96 ? 7.878 -7.202 -12.895 1.00 93.50 96 ASP A CA 1
ATOM 777 C C . ASP A 1 96 ? 8.708 -6.395 -13.897 1.00 93.50 96 ASP A C 1
ATOM 779 O O . ASP A 1 96 ? 9.928 -6.339 -13.763 1.00 93.50 96 ASP A O 1
ATOM 783 N N . ARG A 1 97 ? 8.085 -5.722 -14.869 1.00 89.94 97 ARG A N 1
ATOM 784 C CA . ARG A 1 97 ? 8.794 -4.866 -15.820 1.00 89.94 97 ARG A CA 1
ATOM 785 C C . ARG A 1 97 ? 9.123 -3.498 -15.210 1.00 89.94 97 ARG A C 1
ATOM 787 O O . ARG A 1 97 ? 8.570 -3.057 -14.203 1.00 89.94 97 ARG A O 1
ATOM 794 N N . GLN A 1 98 ? 10.054 -2.784 -15.841 1.00 88.19 98 GLN A N 1
ATOM 795 C CA . GLN A 1 98 ? 10.419 -1.426 -15.432 1.00 88.19 98 GLN A CA 1
ATOM 796 C C . GLN A 1 98 ? 9.398 -0.374 -15.885 1.00 88.19 98 GLN A C 1
ATOM 798 O O . GLN A 1 98 ? 8.577 -0.607 -16.775 1.00 88.19 98 GLN A O 1
ATOM 803 N N . GLY A 1 99 ? 9.497 0.817 -15.286 1.00 86.94 99 GLY A N 1
ATOM 804 C CA . GLY A 1 99 ? 8.716 1.989 -15.689 1.00 86.94 99 GLY A CA 1
ATOM 805 C C . GLY A 1 99 ? 7.286 2.000 -15.156 1.00 86.94 99 GLY A C 1
ATOM 806 O O . GLY A 1 99 ? 6.462 2.758 -15.662 1.00 86.94 99 GLY A O 1
ATOM 807 N N . VAL A 1 100 ? 6.998 1.174 -14.151 1.00 91.31 100 VAL A N 1
ATOM 808 C CA . VAL A 1 100 ? 5.651 0.938 -13.624 1.00 91.31 100 VAL A CA 1
ATOM 809 C C . VAL A 1 100 ? 5.340 1.930 -12.523 1.00 91.31 100 VAL A C 1
ATOM 811 O O . VAL A 1 100 ? 6.176 2.192 -11.651 1.00 91.31 100 VAL A O 1
ATOM 814 N N . SER A 1 101 ? 4.147 2.511 -12.521 1.00 91.44 101 SER A N 1
ATOM 815 C CA . SER A 1 101 ? 3.803 3.527 -11.535 1.00 91.44 101 SER A CA 1
ATOM 816 C C . SER A 1 101 ? 2.300 3.712 -11.357 1.00 91.44 101 SER A C 1
ATOM 818 O O . SER A 1 101 ? 1.508 3.209 -12.137 1.00 91.44 101 SER A O 1
ATOM 820 N N . TYR A 1 102 ? 1.924 4.461 -10.318 1.00 94.69 102 TYR A N 1
ATOM 821 C CA . TYR A 1 102 ? 0.550 4.922 -10.102 1.00 94.69 102 TYR A CA 1
ATOM 822 C C . TYR A 1 102 ? -0.502 3.802 -10.060 1.00 94.69 102 TYR A C 1
ATOM 824 O O . TYR A 1 102 ? -1.531 3.923 -10.714 1.00 94.69 102 TYR A O 1
ATOM 832 N N . PRO A 1 103 ? -0.293 2.749 -9.241 1.00 96.31 103 PRO A N 1
ATOM 833 C CA . PRO A 1 103 ? -1.351 1.782 -9.015 1.00 96.31 103 PRO A CA 1
ATOM 834 C C . PRO A 1 103 ? -2.582 2.467 -8.415 1.00 96.31 103 PRO A C 1
ATOM 836 O O . PRO A 1 103 ? -2.476 3.334 -7.536 1.00 96.31 103 PRO A O 1
ATOM 839 N N . ASP A 1 104 ? -3.742 2.024 -8.863 1.00 96.56 104 ASP A N 1
ATOM 840 C CA . ASP A 1 104 ? -5.020 2.233 -8.207 1.00 96.56 104 ASP A CA 1
ATOM 841 C C . ASP A 1 104 ? -5.912 1.014 -8.426 1.00 96.56 104 ASP A C 1
ATOM 843 O O . ASP A 1 104 ? -5.597 0.159 -9.252 1.00 96.56 104 ASP A O 1
ATOM 847 N N . GLY A 1 105 ? -7.004 0.895 -7.682 1.00 95.69 105 GLY A N 1
ATOM 848 C CA . GLY A 1 105 ? -7.823 -0.296 -7.810 1.00 95.69 105 GLY A CA 1
ATOM 849 C C . GLY A 1 105 ? -9.067 -0.362 -6.950 1.00 95.69 105 GLY A C 1
ATOM 850 O O . GLY A 1 105 ? -9.316 0.445 -6.048 1.00 95.69 105 GLY A O 1
ATOM 851 N N . PHE A 1 106 ? -9.869 -1.379 -7.234 1.00 96.75 106 PHE A N 1
ATOM 852 C CA . PHE A 1 106 ? -11.072 -1.662 -6.475 1.00 96.75 106 PHE A CA 1
ATOM 853 C C . PHE A 1 106 ? -11.403 -3.144 -6.408 1.00 96.75 106 PHE A C 1
ATOM 855 O O . PHE A 1 106 ? -10.885 -3.950 -7.173 1.00 96.75 106 PHE A O 1
ATOM 862 N N . GLN A 1 107 ? -12.258 -3.491 -5.448 1.00 98.06 107 GLN A N 1
ATOM 863 C CA . GLN A 1 107 ? -12.831 -4.823 -5.340 1.00 98.06 107 GLN A CA 1
ATOM 864 C C . GLN A 1 107 ? -14.263 -4.788 -5.875 1.00 98.06 107 GLN A C 1
ATOM 866 O O . GLN A 1 107 ? -15.062 -3.965 -5.422 1.00 98.06 107 GLN A O 1
ATOM 871 N N . ALA A 1 108 ? -14.567 -5.653 -6.835 1.00 97.81 108 ALA A N 1
ATOM 872 C CA . ALA A 1 108 ? -15.901 -5.844 -7.380 1.00 97.81 108 ALA A CA 1
ATOM 873 C C . ALA A 1 108 ? -16.783 -6.697 -6.440 1.00 97.81 108 ALA A C 1
ATOM 875 O O . ALA A 1 108 ? -16.261 -7.367 -5.544 1.00 97.81 108 ALA A O 1
ATOM 876 N N . PRO A 1 109 ? -18.122 -6.678 -6.611 1.00 97.38 109 PRO A N 1
ATOM 877 C CA . PRO A 1 109 ? -19.047 -7.403 -5.731 1.00 97.38 109 PRO A CA 1
ATOM 878 C C . PRO A 1 109 ? -18.849 -8.925 -5.695 1.00 97.38 109 PRO A C 1
ATOM 880 O O . PRO A 1 109 ? -19.154 -9.552 -4.686 1.00 97.38 109 PRO A O 1
ATOM 883 N N . ASP A 1 110 ? -18.319 -9.513 -6.768 1.00 97.31 110 ASP A N 1
ATOM 884 C CA . ASP A 1 110 ? -17.963 -10.936 -6.856 1.00 97.31 110 ASP A CA 1
ATOM 885 C C . ASP A 1 110 ? -16.674 -11.291 -6.085 1.00 97.31 110 ASP A C 1
ATOM 887 O O . ASP A 1 110 ? -16.302 -12.459 -5.983 1.00 97.31 110 ASP A O 1
ATOM 891 N N . GLY A 1 111 ? -15.994 -10.289 -5.522 1.00 97.00 111 GLY A N 1
ATOM 892 C CA . GLY A 1 111 ? -14.749 -10.435 -4.782 1.00 97.00 111 GLY A CA 1
ATOM 893 C C . GLY A 1 111 ? -13.490 -10.209 -5.619 1.00 97.00 111 GLY A C 1
ATOM 894 O O . GLY A 1 111 ? -12.414 -10.106 -5.017 1.00 97.00 111 GLY A O 1
ATOM 895 N N . THR A 1 112 ? -13.604 -10.070 -6.944 1.00 97.25 112 THR A N 1
ATOM 896 C CA . THR A 1 112 ? -12.480 -9.821 -7.857 1.00 97.25 112 THR A CA 1
ATOM 897 C C . THR A 1 112 ? -11.821 -8.479 -7.546 1.00 97.25 112 THR A C 1
ATOM 899 O O . THR A 1 112 ? -12.499 -7.481 -7.306 1.00 97.25 112 THR A O 1
ATOM 902 N N . ILE A 1 113 ? -10.487 -8.436 -7.532 1.00 97.19 113 ILE A N 1
ATOM 903 C CA . ILE A 1 113 ? -9.715 -7.213 -7.282 1.00 97.19 113 ILE A CA 1
ATOM 904 C C . ILE A 1 113 ? -9.091 -6.753 -8.597 1.00 97.19 113 ILE A C 1
ATOM 906 O O . ILE A 1 113 ? -8.245 -7.445 -9.157 1.00 97.19 113 ILE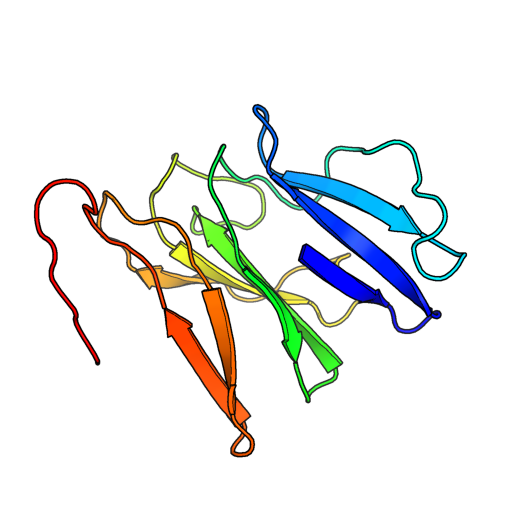 A O 1
ATOM 910 N N . TYR A 1 114 ? -9.478 -5.566 -9.050 1.00 97.06 114 TYR A N 1
ATOM 911 C CA . TYR A 1 114 ? -8.925 -4.917 -10.233 1.00 97.06 114 TYR A CA 1
ATOM 912 C C . TYR A 1 114 ? -7.876 -3.895 -9.816 1.00 97.06 114 TYR A C 1
ATOM 914 O O . TYR A 1 114 ? -8.166 -3.015 -9.003 1.00 97.06 114 TYR A O 1
ATOM 922 N N . ILE A 1 115 ? -6.679 -3.996 -10.392 1.00 96.44 115 ILE A N 1
ATOM 923 C CA . ILE A 1 115 ? -5.598 -3.024 -10.222 1.00 96.44 115 ILE A CA 1
ATOM 924 C C 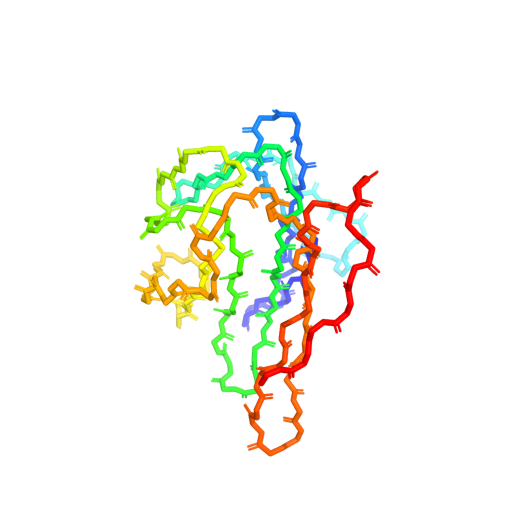. ILE A 1 115 ? -5.249 -2.444 -11.593 1.00 96.44 115 ILE A C 1
ATOM 926 O O . ILE A 1 115 ? -4.840 -3.175 -12.489 1.00 96.44 115 ILE A O 1
ATOM 930 N N . SER A 1 116 ? -5.380 -1.130 -11.740 1.00 95.31 116 SER A N 1
ATOM 931 C CA . SER A 1 116 ? -4.865 -0.368 -12.880 1.00 95.31 116 SER A CA 1
ATOM 932 C C . SER A 1 116 ? -3.529 0.265 -12.513 1.00 95.31 116 SER A C 1
ATOM 934 O O . SER A 1 116 ? -3.372 0.748 -11.392 1.00 95.31 116 SER A O 1
ATOM 936 N N . TYR A 1 117 ? -2.585 0.318 -13.444 1.00 94.44 117 TYR A N 1
ATOM 937 C CA . TYR A 1 117 ? -1.306 0.999 -13.256 1.00 94.44 117 TYR A CA 1
ATOM 938 C C . TYR A 1 117 ? -0.753 1.488 -14.594 1.00 94.44 117 TYR A C 1
ATOM 940 O O . TYR A 1 117 ? -1.079 0.951 -15.650 1.00 94.44 117 TYR A O 1
ATOM 948 N N . ASP A 1 118 ? 0.126 2.482 -14.531 1.00 91.50 118 ASP A N 1
ATOM 949 C CA . ASP A 1 118 ? 0.837 2.989 -15.695 1.00 91.50 118 ASP A CA 1
ATOM 950 C C . ASP A 1 118 ? 2.126 2.193 -15.913 1.00 91.50 118 ASP A C 1
ATOM 952 O O . ASP A 1 118 ? 2.835 1.885 -14.948 1.00 91.50 118 ASP A O 1
ATOM 956 N N . ARG A 1 119 ? 2.525 2.000 -17.171 1.00 90.06 119 ARG A N 1
ATOM 957 C CA . ARG A 1 119 ? 3.883 1.590 -17.551 1.00 90.06 119 ARG A CA 1
ATOM 958 C C . ARG A 1 119 ? 4.403 2.515 -18.643 1.00 90.06 119 ARG A C 1
ATOM 960 O O . ARG A 1 119 ? 3.671 2.824 -19.571 1.00 90.06 119 ARG A O 1
ATOM 967 N N . TYR A 1 120 ? 5.634 3.012 -18.488 1.00 87.31 120 TYR A N 1
ATOM 968 C CA . TYR A 1 120 ? 6.273 3.934 -19.441 1.00 87.31 120 TYR A CA 1
ATOM 969 C C . TYR A 1 120 ? 5.342 5.055 -19.930 1.00 87.31 120 TYR A C 1
ATOM 971 O O . TYR A 1 120 ? 5.294 5.408 -21.104 1.00 87.31 120 TYR A O 1
ATOM 979 N N . ARG A 1 121 ? 4.621 5.667 -18.981 1.00 77.94 121 ARG A N 1
ATOM 980 C CA . ARG A 1 121 ? 3.565 6.663 -19.235 1.00 77.94 121 ARG A CA 1
ATOM 981 C C . ARG A 1 121 ? 3.960 7.850 -20.122 1.00 77.94 121 ARG A C 1
ATOM 983 O O . ARG A 1 121 ? 3.094 8.593 -20.558 1.00 77.94 121 ARG A O 1
ATOM 990 N N . ALA A 1 122 ? 5.259 8.100 -20.277 1.00 80.62 122 ALA A N 1
ATOM 991 C CA . ALA A 1 122 ? 5.781 9.218 -21.053 1.00 80.62 122 ALA A CA 1
ATOM 992 C C . ALA 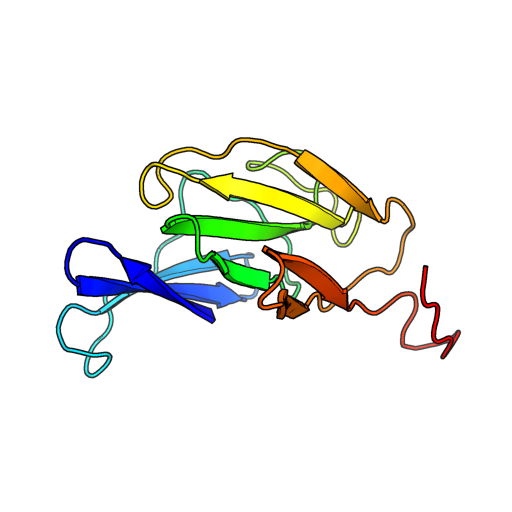A 1 122 ? 6.069 8.858 -22.520 1.00 80.62 122 ALA A C 1
ATOM 994 O O . ALA A 1 122 ? 6.317 9.770 -23.301 1.00 80.62 122 ALA A O 1
ATOM 995 N N . THR A 1 123 ? 6.078 7.571 -22.881 1.00 83.56 123 THR A N 1
ATOM 996 C CA . THR A 1 123 ? 6.515 7.109 -24.206 1.00 83.56 123 THR A CA 1
ATOM 997 C C . THR A 1 123 ? 5.488 6.226 -24.901 1.00 83.56 123 THR A C 1
ATOM 999 O O . THR A 1 123 ? 5.205 6.475 -26.067 1.00 83.56 123 THR A O 1
ATOM 1002 N N . ASP A 1 124 ? 4.915 5.235 -24.212 1.00 83.38 124 ASP A N 1
ATOM 1003 C CA . ASP A 1 124 ? 4.245 4.125 -24.910 1.00 83.38 124 ASP A CA 1
ATOM 1004 C C . ASP A 1 124 ? 2.744 4.387 -25.120 1.00 83.38 124 ASP A C 1
ATOM 1006 O O . ASP A 1 124 ? 2.221 4.189 -26.212 1.00 83.38 124 ASP A O 1
ATOM 1010 N N . GLY A 1 125 ? 2.040 4.873 -24.089 1.00 78.44 125 GLY A N 1
ATOM 1011 C CA . GLY A 1 125 ? 0.615 5.230 -24.186 1.00 78.44 125 GLY A CA 1
ATOM 1012 C C . GLY A 1 125 ? -0.351 4.052 -24.400 1.00 78.44 125 GLY A C 1
ATOM 1013 O O . GLY A 1 125 ? -1.486 4.269 -24.819 1.00 78.44 125 GLY A O 1
ATOM 1014 N N . GLU A 1 126 ? 0.077 2.817 -24.127 1.00 80.56 126 GLU A N 1
ATOM 1015 C CA . GLU A 1 126 ? -0.722 1.603 -24.327 1.00 80.56 126 GLU A CA 1
ATOM 1016 C C . GLU A 1 126 ? -1.740 1.367 -23.196 1.00 80.56 126 GLU A C 1
ATOM 1018 O O . GLU A 1 126 ? -1.474 1.650 -22.027 1.00 80.56 126 GLU A O 1
ATOM 1023 N N . ILE A 1 127 ? -2.890 0.774 -23.538 1.00 78.62 127 ILE A N 1
ATOM 1024 C CA . ILE A 1 127 ? -3.849 0.222 -22.571 1.00 78.62 127 ILE A CA 1
ATOM 1025 C C . ILE A 1 127 ? -3.893 -1.288 -22.778 1.00 78.62 127 ILE A C 1
ATOM 1027 O O . ILE A 1 127 ? -4.342 -1.766 -23.818 1.00 78.62 127 ILE A O 1
ATOM 1031 N N . LEU A 1 128 ? -3.435 -2.031 -21.774 1.00 80.19 128 LEU A N 1
ATOM 1032 C CA . LEU A 1 128 ? -3.463 -3.489 -21.757 1.00 80.19 128 LEU A CA 1
ATOM 1033 C C . LEU A 1 128 ? -4.491 -3.946 -20.719 1.00 80.19 128 LEU A C 1
ATOM 1035 O O . LEU A 1 128 ? -4.452 -3.502 -19.573 1.00 80.19 128 LEU A O 1
ATOM 1039 N N . LEU A 1 129 ? -5.404 -4.828 -21.123 1.00 76.38 129 LEU A N 1
ATOM 1040 C CA . LEU A 1 129 ? -6.351 -5.497 -20.234 1.00 76.38 129 LEU A CA 1
ATOM 1041 C C . LEU A 1 129 ? -6.110 -7.002 -20.358 1.00 76.38 129 LEU A C 1
ATOM 1043 O O . LEU A 1 129 ? -6.211 -7.547 -21.457 1.00 76.38 129 LEU A O 1
ATOM 1047 N N . THR A 1 130 ? -5.753 -7.643 -19.251 1.00 71.56 130 THR A N 1
ATOM 1048 C CA . THR A 1 130 ? -5.419 -9.073 -19.168 1.00 71.56 130 THR A CA 1
ATOM 1049 C C . THR A 1 130 ? -6.216 -9.740 -18.071 1.00 71.56 130 THR A C 1
ATOM 1051 O O . THR A 1 130 ? -6.373 -9.077 -17.019 1.00 71.56 130 THR A O 1
#

Organism: NCBI:txid2527985

Secondary structure (DSSP, 8-state):
-EEE-TTS-EEEEEEETTEEEEEEESSTTSS-PPPB--SS----SS--EEEE-TTSPEEEEEESSBTTB--SS--EEEEEESSTTS--EEEEEEE-SSSEEEEEEEE-TTS-EEEEEEESTTT-------